Protein AF-A0A536SJX3-F1 (afdb_monomer)

Sequence (114 aa):
MIFSLDLLTEALIFGVLLGCFYAAVSIGLSVSFGLLDVPHVAHPAVMILGSYLTYVLTTYGLDPLVAGVVLMPVFFVIGVLLYRFYYESFERRGTEAAVRGLAFFFGVAFIIEI

Mean predicted aligned error: 5.95 Å

Solvent-accessible surface area (backbone atoms only — not comparable to full-atom values): 6285 Å² total; per-residue (Å²): 137,84,84,54,66,66,59,52,50,52,51,50,52,53,49,51,53,51,49,53,50,54,50,63,64,44,47,60,53,49,48,38,42,70,75,66,60,37,50,64,69,23,53,67,46,55,50,50,52,50,52,50,50,24,50,58,44,30,75,77,71,40,54,56,69,59,33,44,61,64,43,45,63,55,53,50,53,52,49,52,51,51,50,51,52,47,41,70,68,37,62,74,73,49,99,59,37,51,66,55,39,35,56,50,24,50,52,53,25,50,68,68,76,106

Radius of gyration: 18.54 Å; Cα contacts (8 Å, |Δi|>4): 59; chains: 1; bounding box: 41×36×58 Å

Structure (mmCIF, N/CA/C/O backbone):
data_AF-A0A536SJX3-F1
#
_entry.id   AF-A0A536SJX3-F1
#
loop_
_atom_site.group_PDB
_atom_site.id
_atom_site.type_symbol
_atom_site.label_atom_id
_atom_site.label_alt_id
_atom_site.label_comp_id
_atom_site.label_asym_id
_atom_site.label_entity_id
_atom_site.label_seq_id
_atom_site.pdbx_PDB_ins_code
_atom_site.Cartn_x
_atom_site.Cartn_y
_atom_site.Cartn_z
_atom_site.occupancy
_atom_site.B_iso_or_equiv
_atom_site.auth_seq_id
_atom_site.auth_comp_id
_atom_site.auth_asym_id
_atom_site.auth_atom_id
_atom_site.pdbx_PDB_model_num
ATOM 1 N N . MET A 1 1 ? 2.414 24.380 32.235 1.00 52.56 1 MET A N 1
ATOM 2 C CA . MET A 1 1 ? 2.457 23.214 31.329 1.00 52.56 1 MET A CA 1
ATOM 3 C C . MET A 1 1 ? 2.719 21.988 32.176 1.00 52.56 1 MET A C 1
ATOM 5 O O . MET A 1 1 ? 3.849 21.788 32.598 1.00 52.56 1 MET A O 1
ATOM 9 N N . ILE A 1 2 ? 1.668 21.250 32.526 1.00 61.66 2 ILE A N 1
ATOM 10 C CA . ILE A 1 2 ? 1.807 19.982 33.244 1.00 61.66 2 ILE A CA 1
ATOM 11 C C . ILE A 1 2 ? 1.966 18.925 32.155 1.00 61.66 2 ILE A C 1
ATOM 13 O O . ILE A 1 2 ? 1.050 18.722 31.364 1.00 61.66 2 ILE A O 1
ATOM 17 N N . PHE A 1 3 ? 3.153 18.332 32.050 1.00 67.06 3 PHE A N 1
ATOM 18 C CA . PHE A 1 3 ? 3.346 17.138 31.235 1.00 67.06 3 PHE A CA 1
ATOM 19 C C . PHE A 1 3 ? 2.571 15.997 31.900 1.00 67.06 3 PHE A C 1
ATOM 21 O O . PHE A 1 3 ? 2.950 15.541 32.976 1.00 67.06 3 PHE A O 1
ATOM 28 N N . SER A 1 4 ? 1.472 15.566 31.285 1.00 84.19 4 SER A 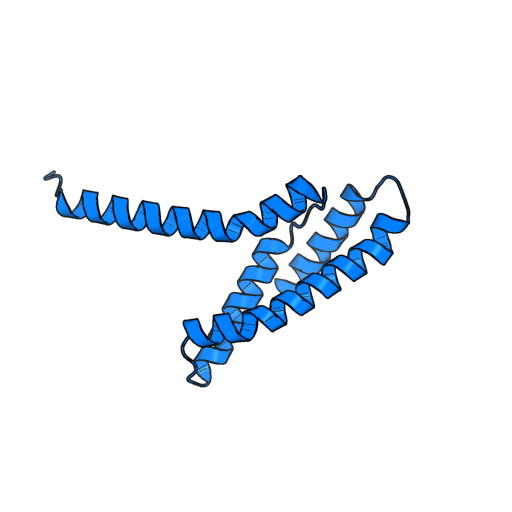N 1
ATOM 29 C CA . SER A 1 4 ? 0.734 14.383 31.726 1.00 84.19 4 SER A CA 1
ATOM 30 C C . SER A 1 4 ? 1.449 13.138 31.201 1.00 84.19 4 SER A C 1
ATOM 32 O O . SER A 1 4 ? 1.505 12.924 29.989 1.00 84.19 4 SER A O 1
ATOM 34 N N . LEU A 1 5 ? 2.025 12.335 32.101 1.00 88.00 5 LEU A N 1
ATOM 35 C CA . LEU A 1 5 ? 2.731 11.096 31.743 1.00 88.00 5 LEU A CA 1
ATOM 36 C C . LEU A 1 5 ? 1.810 10.079 31.052 1.00 88.00 5 LEU A C 1
ATOM 38 O O . LEU A 1 5 ? 2.266 9.341 30.178 1.00 88.00 5 LEU A O 1
ATOM 42 N N . ASP A 1 6 ? 0.518 10.091 31.380 1.00 90.56 6 ASP A N 1
ATOM 43 C CA . ASP A 1 6 ? -0.509 9.304 30.693 1.00 90.56 6 ASP A CA 1
ATOM 44 C C . ASP A 1 6 ? -0.573 9.653 29.200 1.00 90.56 6 ASP A C 1
ATOM 46 O O . ASP A 1 6 ? -0.426 8.779 28.349 1.00 90.56 6 ASP A O 1
ATOM 50 N N . LEU A 1 7 ? -0.635 10.951 28.882 1.00 91.69 7 LEU A N 1
ATOM 51 C CA . LEU A 1 7 ? -0.710 11.443 27.505 1.00 91.69 7 LEU A CA 1
ATOM 52 C C . LEU A 1 7 ? 0.555 11.102 26.704 1.00 91.69 7 LEU A C 1
ATOM 54 O O . LEU A 1 7 ? 0.481 10.793 25.516 1.00 91.69 7 LEU A O 1
ATOM 58 N N . LEU A 1 8 ? 1.724 11.140 27.354 1.00 92.88 8 LEU A N 1
ATOM 59 C CA . LEU A 1 8 ? 2.987 10.728 26.738 1.00 92.88 8 LEU A CA 1
ATOM 60 C C . LEU A 1 8 ? 2.988 9.229 26.411 1.00 92.88 8 LEU A C 1
ATOM 62 O O . LEU A 1 8 ? 3.445 8.834 25.339 1.00 92.88 8 LEU A O 1
ATOM 66 N N . THR A 1 9 ? 2.475 8.403 27.323 1.00 94.56 9 THR A N 1
ATOM 67 C CA . THR A 1 9 ? 2.402 6.948 27.146 1.00 94.56 9 THR A CA 1
ATOM 68 C C . THR A 1 9 ? 1.430 6.587 26.026 1.00 94.56 9 THR A C 1
ATOM 70 O O . THR A 1 9 ? 1.780 5.805 25.144 1.00 94.56 9 THR A O 1
ATOM 73 N N . GLU A 1 10 ? 0.250 7.209 25.994 1.00 95.00 10 GLU A N 1
ATOM 74 C CA . GLU A 1 10 ? -0.712 7.054 24.899 1.00 95.00 10 GLU A CA 1
ATOM 75 C C . GLU A 1 10 ? -0.113 7.481 23.556 1.00 95.00 10 GLU A C 1
ATOM 77 O O . GLU A 1 10 ? -0.178 6.726 22.587 1.00 95.00 10 GLU A O 1
ATOM 82 N N . ALA A 1 11 ? 0.533 8.651 23.494 1.00 95.06 11 ALA A N 1
ATOM 83 C CA . ALA A 1 11 ? 1.165 9.141 22.272 1.00 95.06 11 ALA A CA 1
ATOM 84 C C . ALA A 1 11 ? 2.268 8.198 21.765 1.00 95.06 11 ALA A C 1
ATOM 86 O O . ALA A 1 11 ? 2.369 7.966 20.560 1.00 95.06 11 ALA A O 1
ATOM 87 N N . LEU A 1 12 ? 3.071 7.620 22.666 1.00 96.75 12 LEU A N 1
ATOM 88 C CA . LEU A 1 12 ? 4.072 6.610 22.318 1.00 96.75 12 LEU A CA 1
ATOM 89 C C . LEU A 1 12 ? 3.425 5.341 21.762 1.00 96.75 12 LEU A C 1
ATOM 91 O O . LEU A 1 12 ? 3.859 4.849 20.723 1.00 96.75 12 LEU A O 1
ATOM 95 N N . ILE A 1 13 ? 2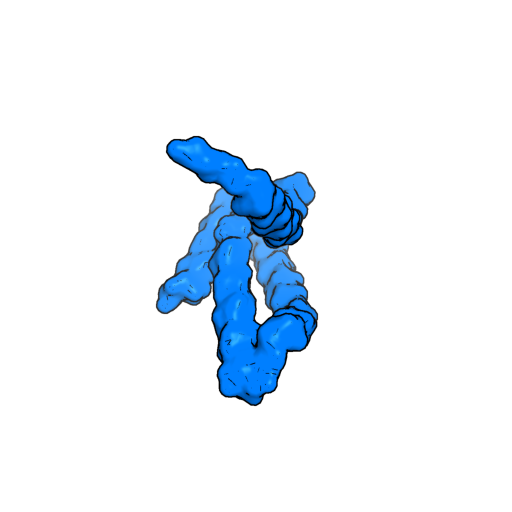.377 4.830 22.412 1.00 97.12 13 ILE A N 1
ATOM 96 C CA . ILE A 1 13 ? 1.664 3.630 21.959 1.00 97.12 13 ILE A CA 1
ATOM 97 C C . ILE A 1 13 ? 1.053 3.867 20.575 1.00 97.12 13 ILE A C 1
ATOM 99 O O . ILE A 1 13 ? 1.301 3.084 19.658 1.00 97.12 13 ILE A O 1
ATOM 103 N N . PHE A 1 14 ? 0.315 4.963 20.386 1.00 96.94 14 PHE A N 1
ATOM 104 C CA . PHE A 1 14 ? -0.260 5.309 19.085 1.00 96.94 14 PHE A CA 1
ATOM 105 C C . PHE A 1 14 ? 0.815 5.544 18.024 1.00 96.94 14 PHE A C 1
ATOM 107 O O . PHE A 1 14 ? 0.656 5.090 16.893 1.00 96.94 14 PHE A O 1
ATOM 114 N N . GLY A 1 15 ? 1.926 6.193 18.380 1.00 97.12 15 GLY A N 1
ATOM 115 C CA . GLY A 1 15 ? 3.055 6.408 17.479 1.00 97.12 15 GLY A CA 1
ATOM 116 C C . GLY A 1 15 ? 3.686 5.098 17.008 1.00 97.12 15 GLY A C 1
ATOM 117 O O . GLY A 1 15 ? 3.923 4.927 15.814 1.00 97.12 15 GLY A O 1
ATOM 118 N N . VAL A 1 16 ? 3.900 4.145 17.920 1.00 97.69 16 VAL A N 1
ATOM 119 C CA . VAL A 1 16 ? 4.426 2.814 17.583 1.00 97.69 16 VAL A CA 1
ATOM 120 C C . VAL A 1 16 ? 3.430 2.034 16.728 1.00 97.69 16 VAL A C 1
ATOM 122 O O . VAL A 1 16 ? 3.821 1.501 15.694 1.00 97.69 16 VAL A O 1
ATOM 125 N N . LEU A 1 17 ? 2.147 2.002 17.102 1.00 97.50 17 LEU A N 1
ATOM 126 C CA . LEU A 1 17 ? 1.109 1.310 16.330 1.00 97.50 17 LEU A CA 1
ATOM 127 C C . LEU A 1 17 ? 0.998 1.863 14.905 1.00 97.50 17 LEU A C 1
ATOM 129 O O . LEU A 1 17 ? 0.979 1.097 13.941 1.00 97.50 17 LEU A O 1
ATOM 133 N N . LEU A 1 18 ? 0.984 3.189 14.765 1.00 96.75 18 LEU A N 1
ATOM 134 C CA . LEU A 1 18 ? 0.933 3.861 13.472 1.00 96.75 18 LEU A CA 1
ATOM 135 C C . LEU A 1 18 ? 2.212 3.611 12.658 1.00 96.75 18 LEU A C 1
ATOM 137 O O . LEU A 1 18 ? 2.141 3.355 11.457 1.00 96.75 18 LEU A O 1
ATOM 141 N N . GLY A 1 19 ? 3.379 3.626 13.308 1.00 97.00 19 GLY A N 1
ATOM 142 C CA . GLY A 1 19 ? 4.658 3.288 12.688 1.00 97.00 19 GLY A CA 1
ATOM 143 C C . GLY A 1 19 ? 4.690 1.853 12.159 1.00 97.00 19 GLY A C 1
ATOM 144 O O . GLY A 1 19 ? 5.054 1.632 11.006 1.00 97.00 19 GLY A O 1
ATOM 145 N N . CYS A 1 20 ? 4.245 0.881 12.960 1.00 96.56 20 CYS A N 1
ATOM 146 C CA . CYS A 1 20 ? 4.123 -0.518 12.548 1.00 96.56 20 CYS A CA 1
ATOM 147 C C . CYS A 1 20 ? 3.142 -0.689 11.383 1.00 96.56 20 CYS A C 1
ATOM 149 O O . CYS A 1 20 ? 3.429 -1.443 10.454 1.00 96.56 20 CYS A O 1
ATOM 151 N N . PHE A 1 21 ? 2.020 0.033 11.398 1.00 94.12 21 PHE A N 1
ATOM 152 C CA . PHE A 1 21 ? 1.056 0.031 10.302 1.00 94.12 21 PHE A CA 1
ATOM 153 C C . PHE A 1 21 ? 1.686 0.521 8.990 1.00 94.12 21 PHE A C 1
ATOM 155 O O . PHE A 1 21 ? 1.653 -0.195 7.988 1.00 94.12 21 PHE A O 1
ATOM 162 N N . TYR A 1 22 ? 2.331 1.693 8.995 1.00 93.12 22 TYR A N 1
ATOM 163 C CA . TYR A 1 22 ? 2.996 2.218 7.799 1.00 93.12 22 TYR A CA 1
ATOM 164 C C . TYR A 1 22 ? 4.168 1.342 7.341 1.00 93.12 22 TYR A C 1
ATOM 166 O O . TYR A 1 22 ? 4.376 1.185 6.138 1.00 93.12 22 TYR A O 1
ATOM 174 N N . ALA A 1 23 ? 4.907 0.729 8.269 1.00 94.81 23 ALA A N 1
ATOM 175 C CA . ALA A 1 23 ? 5.971 -0.214 7.938 1.00 94.81 23 ALA A CA 1
ATOM 176 C C . ALA A 1 23 ? 5.427 -1.462 7.224 1.00 94.81 23 ALA A C 1
ATOM 178 O O . ALA A 1 23 ? 5.952 -1.845 6.178 1.00 94.81 23 ALA A O 1
ATOM 179 N N . ALA A 1 24 ? 4.349 -2.062 7.738 1.00 92.88 24 ALA A N 1
ATOM 180 C CA . ALA A 1 24 ? 3.699 -3.214 7.113 1.00 92.88 24 ALA A CA 1
ATOM 181 C C . ALA A 1 24 ? 3.181 -2.877 5.704 1.00 92.88 24 ALA A C 1
ATOM 183 O O . ALA A 1 24 ? 3.397 -3.631 4.757 1.00 92.88 24 ALA A O 1
ATOM 184 N N . VAL A 1 25 ? 2.569 -1.703 5.554 1.00 91.12 25 VAL A N 1
ATOM 185 C CA . VAL A 1 25 ? 2.069 -1.170 4.281 1.00 91.12 25 VAL A CA 1
ATOM 186 C C . VAL A 1 25 ? 3.197 -0.914 3.263 1.00 91.12 25 VAL A C 1
ATOM 188 O O . VAL A 1 25 ? 3.051 -1.203 2.071 1.00 91.12 25 VAL A O 1
ATOM 191 N N . SER A 1 26 ? 4.340 -0.398 3.720 1.00 91.25 26 SER A N 1
ATOM 192 C CA . SER A 1 26 ? 5.500 -0.072 2.878 1.00 91.25 26 SER A CA 1
ATOM 193 C C . SER A 1 26 ? 6.324 -1.300 2.466 1.00 91.25 26 SER A C 1
ATOM 195 O O . SER A 1 26 ? 7.072 -1.258 1.485 1.00 91.25 26 SER A O 1
ATOM 197 N N . ILE A 1 27 ? 6.172 -2.430 3.166 1.00 92.62 27 ILE A N 1
ATOM 198 C CA . ILE A 1 27 ? 6.939 -3.650 2.884 1.00 92.62 27 ILE A CA 1
ATOM 199 C C . ILE A 1 27 ? 6.716 -4.146 1.446 1.00 92.62 27 ILE A C 1
ATOM 201 O O . ILE A 1 27 ? 7.668 -4.552 0.784 1.00 92.62 27 ILE A O 1
ATOM 205 N N . GLY A 1 28 ? 5.491 -4.037 0.918 1.00 86.88 28 GLY A N 1
ATOM 206 C CA . GLY A 1 28 ? 5.178 -4.442 -0.459 1.00 86.88 28 GLY A CA 1
ATOM 207 C C . GLY A 1 28 ? 5.865 -3.568 -1.513 1.00 86.88 28 GLY A C 1
ATOM 208 O O . GLY A 1 28 ? 6.365 -4.075 -2.522 1.00 86.88 28 GLY A O 1
ATOM 209 N N . LEU A 1 29 ? 5.964 -2.264 -1.242 1.00 89.88 29 LEU A N 1
ATOM 210 C CA . LEU A 1 29 ? 6.694 -1.320 -2.086 1.00 89.88 29 LEU A CA 1
ATOM 211 C C . LEU A 1 29 ? 8.196 -1.612 -2.054 1.00 89.88 29 LEU A C 1
ATOM 213 O O . LEU A 1 29 ? 8.834 -1.686 -3.101 1.00 89.88 29 LEU A O 1
ATOM 217 N N . SER A 1 30 ? 8.737 -1.845 -0.855 1.00 89.81 30 SER A N 1
ATOM 218 C CA . SER A 1 30 ? 10.146 -2.193 -0.643 1.00 89.81 30 SER A CA 1
ATOM 219 C C . SER A 1 30 ? 10.538 -3.480 -1.367 1.00 89.81 30 SER A C 1
ATOM 221 O O . SER A 1 30 ? 11.615 -3.545 -1.946 1.00 89.81 30 SER A O 1
ATOM 223 N N . VAL A 1 31 ? 9.666 -4.492 -1.390 1.00 88.62 31 VAL A N 1
ATOM 224 C CA . VAL A 1 31 ? 9.901 -5.732 -2.147 1.00 88.62 31 VAL A CA 1
ATOM 225 C C . VAL A 1 31 ? 9.877 -5.472 -3.658 1.00 88.62 31 VAL A C 1
ATOM 227 O O . VAL A 1 31 ? 10.754 -5.955 -4.372 1.00 88.62 31 VAL A O 1
ATOM 230 N N . SER A 1 32 ? 8.920 -4.673 -4.140 1.00 86.31 32 SER A N 1
ATOM 231 C CA . SER A 1 32 ? 8.773 -4.363 -5.572 1.00 86.31 32 SER A CA 1
ATOM 232 C C . SER A 1 32 ? 9.967 -3.575 -6.122 1.00 86.31 32 SER A C 1
ATOM 234 O O . SER A 1 32 ? 10.538 -3.946 -7.143 1.00 86.31 32 SER A O 1
ATOM 236 N N . PHE A 1 33 ? 10.383 -2.517 -5.427 1.00 81.81 33 PHE A N 1
ATOM 237 C CA . PHE A 1 33 ? 11.532 -1.710 -5.834 1.00 81.81 33 PHE A CA 1
ATOM 238 C C . PHE A 1 33 ? 12.869 -2.377 -5.488 1.00 81.81 33 PHE A C 1
ATOM 240 O O . PHE A 1 33 ? 13.813 -2.284 -6.258 1.00 81.81 33 PHE A O 1
ATOM 247 N N . GLY A 1 34 ? 12.976 -3.040 -4.335 1.00 82.44 34 GLY A N 1
ATOM 248 C CA . GLY A 1 34 ? 14.255 -3.534 -3.821 1.00 82.44 34 GLY A CA 1
ATOM 249 C C . GLY A 1 34 ? 14.728 -4.846 -4.443 1.00 82.44 34 GLY A C 1
ATOM 250 O O . GLY A 1 34 ? 15.927 -5.015 -4.642 1.00 82.44 34 GLY A O 1
ATOM 251 N N . LEU A 1 35 ? 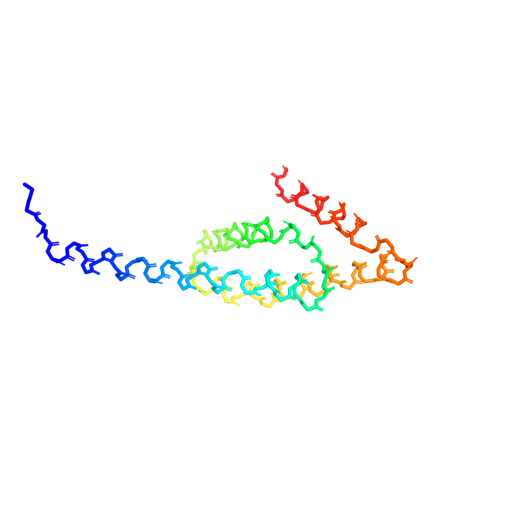13.814 -5.780 -4.737 1.00 82.88 35 LEU A N 1
ATOM 252 C CA . LEU A 1 35 ? 14.171 -7.081 -5.320 1.00 82.88 35 LEU A CA 1
ATOM 253 C C . LEU A 1 35 ? 13.922 -7.148 -6.825 1.00 82.88 35 LEU A C 1
ATOM 255 O O . LEU A 1 35 ? 14.703 -7.779 -7.531 1.00 82.88 35 LEU A O 1
ATOM 259 N N . LEU A 1 36 ? 12.833 -6.539 -7.304 1.00 79.25 36 LEU A N 1
ATOM 260 C CA . LEU A 1 36 ? 12.441 -6.615 -8.715 1.00 79.25 36 LEU A CA 1
ATOM 261 C C . LEU A 1 36 ? 12.919 -5.404 -9.534 1.00 79.25 36 LEU A C 1
ATOM 263 O O . LEU A 1 36 ? 12.786 -5.427 -10.751 1.00 79.25 36 LEU A O 1
ATOM 267 N N . ASP A 1 37 ? 13.452 -4.359 -8.888 1.00 80.19 37 ASP A N 1
ATOM 268 C CA . ASP A 1 37 ? 13.833 -3.082 -9.519 1.00 80.19 37 ASP A CA 1
ATOM 269 C C . ASP A 1 37 ? 12.693 -2.471 -10.365 1.00 80.19 37 ASP A C 1
ATOM 271 O O . ASP A 1 37 ? 12.891 -1.850 -11.412 1.00 80.19 37 ASP A O 1
ATOM 275 N N . VAL A 1 38 ? 11.449 -2.683 -9.914 1.00 81.12 38 VAL A N 1
ATOM 276 C CA . VAL A 1 38 ? 10.240 -2.205 -10.588 1.00 81.12 38 VAL A CA 1
ATOM 277 C C . VAL A 1 38 ? 9.749 -0.936 -9.905 1.00 81.12 38 VAL A C 1
ATOM 279 O O . VAL A 1 38 ? 9.384 -0.991 -8.724 1.00 81.12 38 VAL A O 1
ATOM 282 N N . PRO A 1 39 ? 9.644 0.197 -10.630 1.00 81.56 39 PRO A N 1
ATOM 283 C CA . PRO A 1 39 ? 9.211 1.441 -10.036 1.00 81.56 39 PRO A CA 1
ATOM 284 C C . PRO A 1 39 ? 7.690 1.508 -9.878 1.00 81.56 39 PRO A C 1
ATOM 286 O O . PRO A 1 39 ? 6.998 2.236 -10.588 1.00 81.56 39 PRO A O 1
ATOM 289 N N . HIS A 1 40 ? 7.162 0.718 -8.945 1.00 87.19 40 HIS A N 1
ATOM 290 C CA . HIS A 1 40 ? 5.739 0.546 -8.665 1.00 87.19 40 HIS A CA 1
ATOM 291 C C . HIS A 1 40 ? 5.119 1.783 -7.980 1.00 87.19 40 HIS A C 1
ATOM 293 O O . HIS A 1 40 ? 4.623 1.726 -6.856 1.00 87.19 40 HIS A O 1
ATOM 299 N N . VAL A 1 41 ? 5.124 2.923 -8.673 1.00 88.69 41 VAL A N 1
ATOM 300 C CA . VAL A 1 41 ? 4.587 4.208 -8.189 1.00 88.69 41 VAL A CA 1
ATOM 301 C C . VAL A 1 41 ? 3.071 4.151 -7.948 1.00 88.69 41 VAL A C 1
ATOM 303 O O . VAL A 1 41 ? 2.556 4.901 -7.129 1.00 88.69 41 VAL A O 1
ATOM 306 N N . ALA A 1 42 ? 2.364 3.206 -8.578 1.00 91.94 42 ALA A N 1
ATOM 307 C CA . ALA A 1 42 ? 0.927 2.994 -8.388 1.00 91.94 42 ALA A CA 1
ATOM 308 C C . ALA A 1 42 ? 0.538 2.379 -7.031 1.00 91.94 42 ALA A C 1
ATOM 310 O O . ALA A 1 42 ? -0.651 2.309 -6.727 1.00 91.94 42 ALA A O 1
ATOM 311 N N . HIS A 1 43 ? 1.494 1.921 -6.214 1.00 91.81 43 HIS A N 1
ATOM 312 C CA . HIS A 1 43 ? 1.198 1.205 -4.964 1.00 91.81 43 HIS A CA 1
ATOM 313 C C . HIS A 1 43 ? 0.243 1.970 -4.026 1.00 91.81 43 HIS A C 1
ATOM 315 O O . HIS A 1 43 ? -0.749 1.376 -3.603 1.00 91.81 43 HIS A O 1
ATOM 321 N N . PRO A 1 44 ? 0.431 3.279 -3.740 1.00 91.81 44 PRO A N 1
ATOM 322 C CA . PRO A 1 44 ? -0.512 4.034 -2.913 1.00 91.81 44 PRO A CA 1
ATOM 323 C C . PRO A 1 44 ? -1.912 4.130 -3.531 1.00 91.81 44 PRO A C 1
ATOM 325 O O . PRO A 1 44 ? -2.897 3.981 -2.811 1.00 91.81 44 PRO A O 1
ATOM 328 N N . ALA A 1 45 ? -2.012 4.307 -4.852 1.00 93.25 45 ALA A N 1
ATOM 329 C CA . ALA A 1 45 ? -3.294 4.370 -5.553 1.00 93.25 45 ALA A CA 1
ATOM 330 C C . ALA A 1 45 ? -4.060 3.040 -5.438 1.00 93.25 45 ALA A C 1
ATOM 332 O O . ALA A 1 45 ? -5.237 3.025 -5.082 1.00 93.25 45 ALA A O 1
ATOM 333 N N . VAL A 1 46 ? -3.379 1.903 -5.632 1.00 92.44 46 VAL A N 1
ATOM 334 C CA . VAL A 1 46 ? -3.974 0.563 -5.465 1.00 92.44 46 VAL A CA 1
ATOM 335 C C . VAL A 1 46 ? -4.426 0.326 -4.019 1.00 92.44 46 VAL A C 1
ATOM 337 O O . VAL A 1 46 ? -5.482 -0.267 -3.793 1.00 92.44 46 VAL A O 1
ATOM 340 N N . MET A 1 47 ? -3.676 0.815 -3.028 1.00 92.56 47 MET A N 1
ATOM 341 C CA . MET A 1 47 ? -4.088 0.718 -1.624 1.00 92.56 47 MET A CA 1
ATOM 342 C C . MET A 1 47 ? -5.349 1.527 -1.317 1.00 92.56 47 MET A C 1
ATOM 344 O O . MET A 1 47 ? -6.226 1.035 -0.608 1.00 92.56 47 MET A O 1
ATOM 348 N N . ILE A 1 48 ? -5.462 2.741 -1.860 1.00 93.56 48 ILE A N 1
ATOM 349 C CA . ILE A 1 48 ? -6.662 3.576 -1.713 1.00 93.56 48 ILE A CA 1
ATOM 350 C C . ILE A 1 48 ? -7.862 2.913 -2.402 1.00 93.56 48 ILE A C 1
ATOM 352 O O . ILE A 1 48 ? -8.958 2.879 -1.846 1.00 93.56 48 ILE A O 1
ATOM 356 N N . LEU A 1 49 ? -7.662 2.302 -3.571 1.00 94.19 49 LEU A N 1
ATOM 357 C CA . LEU A 1 49 ? -8.707 1.517 -4.229 1.00 94.19 49 LEU A CA 1
ATOM 358 C C . LEU A 1 49 ? -9.189 0.357 -3.339 1.00 94.19 49 LEU A C 1
ATOM 360 O O . LEU A 1 49 ? -10.391 0.118 -3.218 1.00 94.19 49 LEU A O 1
ATOM 364 N N . GLY A 1 50 ? -8.266 -0.347 -2.678 1.00 93.38 50 GLY A N 1
ATOM 365 C CA . GLY A 1 50 ? -8.593 -1.417 -1.731 1.00 93.38 50 GLY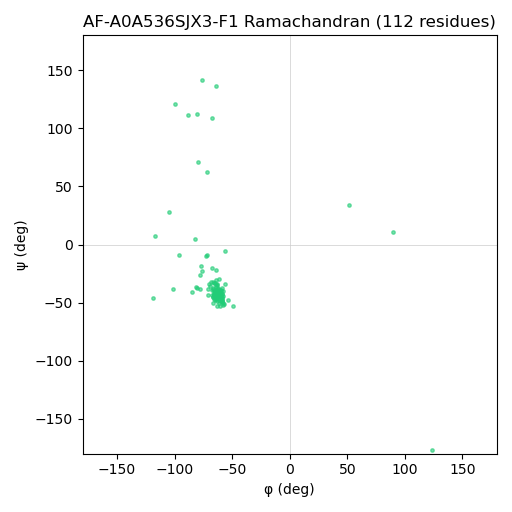 A CA 1
ATOM 366 C C . GLY A 1 50 ? -9.361 -0.940 -0.505 1.00 93.38 50 GLY A C 1
ATOM 367 O O . GLY A 1 50 ? -10.325 -1.596 -0.094 1.00 93.38 50 GLY A O 1
ATOM 368 N N . SER A 1 51 ? -9.001 0.217 0.052 1.00 93.19 51 SER A N 1
ATOM 369 C CA . SER A 1 51 ? -9.745 0.801 1.169 1.00 93.19 51 SER A CA 1
ATOM 370 C C . SER A 1 51 ? -11.150 1.237 0.745 1.00 93.19 51 SER A C 1
ATOM 372 O O . SER A 1 51 ? -12.105 0.984 1.479 1.00 93.19 51 SER A O 1
ATOM 374 N N . TYR A 1 52 ? -11.312 1.782 -0.465 1.00 94.06 52 TYR A N 1
ATOM 375 C CA . TYR A 1 52 ? -12.621 2.144 -1.004 1.00 94.06 52 TYR A CA 1
ATOM 376 C C . TYR A 1 52 ? -13.507 0.918 -1.252 1.00 94.06 52 TYR A C 1
ATOM 378 O O . TYR A 1 52 ? -14.671 0.910 -0.860 1.00 94.06 52 TYR A O 1
ATOM 386 N N . LEU A 1 53 ? -12.961 -0.162 -1.823 1.00 94.00 53 LEU A N 1
ATOM 387 C CA . LEU A 1 53 ? -13.704 -1.419 -1.968 1.00 94.00 53 LEU A CA 1
ATOM 388 C C . LEU A 1 53 ? -14.103 -1.997 -0.607 1.00 94.00 53 LEU A C 1
ATOM 390 O O . LEU A 1 53 ? -15.240 -2.429 -0.439 1.00 94.00 53 LEU A O 1
ATOM 394 N N . THR A 1 54 ? -13.213 -1.946 0.385 1.00 94.62 54 THR A N 1
ATOM 395 C CA . THR A 1 54 ? -13.528 -2.371 1.759 1.00 94.62 54 THR A CA 1
ATOM 396 C C . THR A 1 54 ? -14.663 -1.529 2.348 1.00 94.62 54 THR A C 1
ATOM 398 O O . THR A 1 54 ? -15.596 -2.076 2.938 1.00 94.62 54 THR A O 1
ATOM 401 N N . TYR A 1 55 ? -14.636 -0.210 2.135 1.00 94.19 55 TYR A N 1
ATOM 402 C CA . TYR A 1 55 ? -15.713 0.696 2.534 1.00 94.19 55 TYR A CA 1
ATOM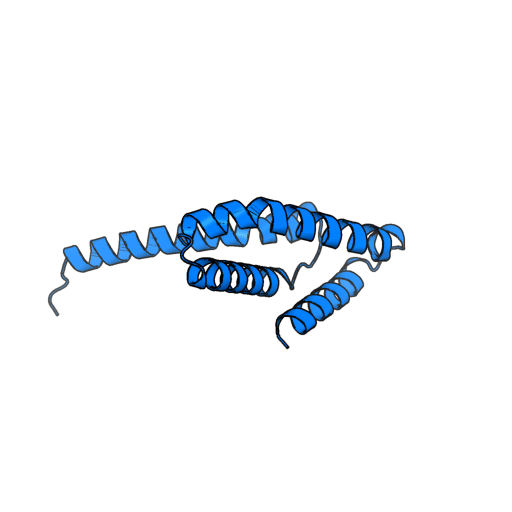 403 C C . TYR A 1 55 ? -17.043 0.334 1.861 1.00 94.19 55 TYR A C 1
ATOM 405 O O . TYR A 1 55 ? -18.055 0.211 2.546 1.00 94.19 55 TYR A O 1
ATOM 413 N N . VAL A 1 56 ? -17.042 0.077 0.551 1.00 94.31 56 VAL A N 1
ATOM 414 C CA . VAL A 1 56 ? -18.239 -0.358 -0.185 1.00 94.31 56 VAL A CA 1
ATOM 415 C C . VAL A 1 56 ? -18.769 -1.684 0.357 1.00 94.31 56 VAL A C 1
ATOM 417 O O . VAL A 1 56 ? -19.965 -1.819 0.554 1.00 94.31 56 VAL A O 1
ATOM 420 N N . LEU A 1 57 ? -17.914 -2.660 0.664 1.00 93.31 57 LEU A N 1
ATOM 421 C CA . LEU A 1 57 ? -18.357 -3.915 1.286 1.00 93.31 57 LEU A CA 1
ATOM 422 C C . LEU A 1 57 ? -18.964 -3.680 2.676 1.00 93.31 57 LEU A C 1
ATOM 424 O O . LEU A 1 57 ? -19.939 -4.331 3.051 1.00 93.31 57 LEU A O 1
ATOM 428 N N . THR A 1 58 ? -18.423 -2.711 3.412 1.00 94.06 58 THR A N 1
ATOM 429 C CA . THR A 1 58 ? -18.919 -2.336 4.738 1.00 94.06 58 THR A CA 1
ATOM 430 C C . THR A 1 58 ? -20.320 -1.722 4.671 1.00 94.06 58 THR A C 1
ATOM 432 O O . THR A 1 58 ? -21.129 -1.960 5.567 1.00 94.06 58 THR A O 1
ATOM 435 N N . THR A 1 59 ? -20.679 -1.001 3.600 1.00 93.31 59 THR A N 1
ATOM 436 C CA . THR A 1 59 ? -22.049 -0.466 3.450 1.00 93.31 59 THR A CA 1
ATOM 437 C C . THR A 1 59 ? -23.105 -1.559 3.254 1.00 93.31 59 THR A C 1
ATOM 439 O O . THR A 1 59 ? -24.269 -1.337 3.579 1.00 93.31 59 THR A O 1
ATOM 442 N N . TYR A 1 60 ? -22.707 -2.761 2.824 1.00 92.19 60 TYR A N 1
ATOM 443 C CA . TYR A 1 60 ? -23.569 -3.950 2.787 1.00 92.19 60 TYR A CA 1
ATOM 444 C C . TYR A 1 60 ? -23.670 -4.680 4.140 1.00 92.19 60 TYR A C 1
ATOM 446 O O . TYR A 1 60 ? -24.301 -5.733 4.222 1.00 92.19 60 TYR A O 1
ATOM 454 N N . GLY A 1 61 ? -23.072 -4.139 5.207 1.00 91.00 61 GLY A N 1
ATOM 455 C CA . GLY A 1 61 ? -23.126 -4.700 6.559 1.00 91.00 61 GLY A CA 1
ATOM 456 C C . GLY A 1 61 ? -22.013 -5.697 6.888 1.00 91.00 61 GLY A C 1
ATOM 457 O O . GLY A 1 61 ? -22.090 -6.362 7.920 1.00 91.00 61 GLY A O 1
ATOM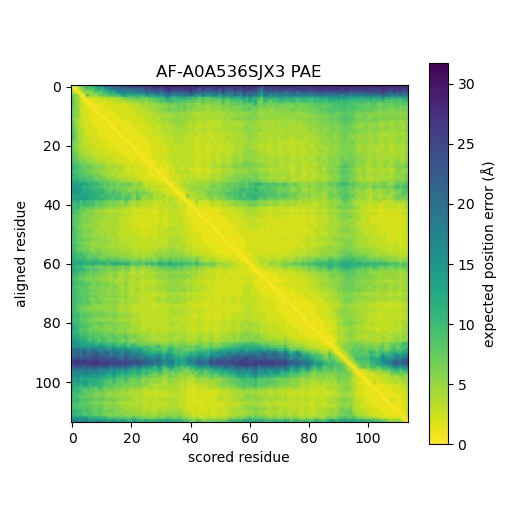 458 N N . LEU A 1 62 ? -20.986 -5.819 6.039 1.00 92.44 62 LEU A N 1
ATOM 459 C CA . LEU A 1 62 ? -19.787 -6.588 6.376 1.00 92.44 62 LEU A CA 1
ATOM 460 C C . LEU A 1 62 ? -18.905 -5.804 7.348 1.00 92.44 62 LEU A C 1
ATOM 462 O O . LEU A 1 62 ? -18.732 -4.596 7.217 1.00 92.44 62 LEU A O 1
ATOM 466 N N . ASP A 1 63 ? -18.304 -6.505 8.305 1.00 94.25 63 ASP A N 1
ATOM 467 C CA . ASP A 1 63 ? -17.292 -5.904 9.169 1.00 94.25 63 ASP A CA 1
ATOM 468 C C . ASP A 1 63 ? -16.056 -5.494 8.334 1.00 94.25 63 ASP A C 1
ATOM 470 O O . ASP A 1 63 ? -15.613 -6.292 7.498 1.00 94.25 63 ASP A O 1
ATOM 474 N N . PRO A 1 64 ? -15.469 -4.298 8.538 1.00 91.81 64 PRO A N 1
ATOM 475 C CA . PRO A 1 64 ? -14.324 -3.823 7.756 1.00 91.81 64 PRO A CA 1
ATOM 476 C C . PRO A 1 64 ? -13.119 -4.767 7.790 1.00 91.81 64 PRO A C 1
ATOM 478 O O . PRO A 1 64 ? -12.406 -4.901 6.793 1.00 91.81 64 PRO A O 1
ATOM 481 N N . LEU A 1 65 ? -12.891 -5.442 8.921 1.00 93.31 65 LEU A N 1
ATOM 482 C CA . LEU A 1 65 ? -11.779 -6.372 9.075 1.00 93.31 65 LEU A CA 1
ATOM 483 C C . LEU A 1 65 ? -12.028 -7.633 8.242 1.00 93.31 65 LEU A C 1
ATOM 485 O O . LEU A 1 65 ? -11.145 -8.087 7.516 1.00 93.31 65 LEU A O 1
ATOM 489 N N . VAL A 1 66 ? -13.256 -8.159 8.284 1.00 94.25 66 VAL A N 1
ATOM 490 C CA . VAL A 1 66 ? -13.668 -9.313 7.471 1.00 94.25 66 VAL A CA 1
ATOM 491 C C . VAL A 1 66 ? -13.656 -8.966 5.982 1.00 94.25 66 VAL A C 1
ATOM 493 O O . VAL A 1 66 ? -13.133 -9.739 5.181 1.00 94.25 66 VAL A O 1
ATOM 496 N N . ALA A 1 67 ? -14.169 -7.795 5.602 1.00 94.50 67 ALA A N 1
ATOM 497 C CA . ALA A 1 67 ? -14.160 -7.312 4.225 1.00 94.50 67 ALA A CA 1
ATOM 498 C C . ALA A 1 67 ? -12.729 -7.197 3.672 1.00 94.50 67 ALA A C 1
ATOM 500 O O . ALA A 1 67 ? -12.471 -7.650 2.557 1.00 94.50 67 ALA A O 1
ATOM 501 N N . GLY A 1 68 ? -11.784 -6.683 4.468 1.00 92.38 68 GLY A N 1
ATOM 502 C CA . GLY A 1 68 ? -10.368 -6.631 4.097 1.00 92.38 68 GLY A CA 1
ATOM 503 C C . GLY A 1 68 ? -9.758 -8.020 3.878 1.00 92.38 68 GLY A C 1
ATOM 504 O O . GLY A 1 68 ? -9.086 -8.247 2.871 1.00 92.38 68 GLY A O 1
ATOM 505 N N . VAL A 1 69 ? -10.043 -8.981 4.764 1.00 94.19 69 VAL A N 1
ATOM 506 C CA . VAL A 1 69 ? -9.575 -10.373 4.615 1.00 94.19 69 VAL A CA 1
ATOM 507 C C . VAL A 1 69 ? -10.167 -11.038 3.369 1.00 94.19 69 VAL A C 1
ATOM 509 O O . VAL A 1 69 ? -9.461 -11.751 2.660 1.00 94.19 69 VAL A O 1
ATOM 512 N N . VAL A 1 70 ? -11.438 -10.787 3.057 1.00 93.88 70 VAL A N 1
ATOM 513 C CA . VAL A 1 70 ? -12.097 -11.323 1.853 1.00 93.88 70 VAL A CA 1
ATOM 514 C C . VAL A 1 70 ? -11.545 -10.693 0.571 1.00 93.88 70 VAL A C 1
ATOM 516 O O . VAL A 1 70 ? -11.414 -11.377 -0.443 1.00 93.88 70 VAL A O 1
ATOM 519 N N . LEU A 1 71 ? -11.187 -9.408 0.603 1.00 94.62 71 LEU A N 1
ATOM 520 C CA . LEU A 1 71 ? -10.589 -8.711 -0.537 1.00 94.62 71 LEU A CA 1
ATOM 521 C C . LEU A 1 71 ? -9.111 -9.062 -0.747 1.00 94.62 71 LEU A C 1
ATOM 523 O O . LEU A 1 71 ? -8.625 -8.953 -1.872 1.00 94.62 71 LEU A O 1
ATOM 527 N N . MET A 1 72 ? -8.405 -9.538 0.282 1.00 93.12 72 MET A N 1
ATOM 528 C CA . MET A 1 72 ? -7.005 -9.967 0.190 1.00 93.12 72 MET A CA 1
ATOM 529 C C . MET A 1 72 ? -6.726 -10.929 -0.988 1.00 93.12 72 MET A C 1
ATOM 531 O O . MET A 1 72 ? -5.846 -10.613 -1.793 1.00 93.12 72 MET A O 1
ATOM 535 N N . PRO A 1 73 ? -7.441 -12.062 -1.173 1.00 95.06 73 PRO A N 1
ATOM 536 C CA . PRO A 1 73 ? -7.216 -12.942 -2.323 1.00 95.06 73 PRO A CA 1
ATOM 537 C C . PRO A 1 73 ? -7.529 -12.264 -3.663 1.00 95.06 73 PRO A C 1
ATOM 539 O O . PRO A 1 73 ? -6.845 -12.523 -4.651 1.00 95.06 73 PRO A O 1
ATOM 542 N N . VAL A 1 74 ? -8.520 -11.370 -3.710 1.00 94.31 74 VAL A N 1
ATOM 543 C CA . VAL A 1 74 ? -8.888 -10.644 -4.934 1.00 94.31 74 VAL A CA 1
ATOM 544 C C . VAL A 1 74 ? -7.758 -9.702 -5.353 1.00 94.31 74 VAL A C 1
ATOM 546 O O . VAL A 1 74 ? -7.292 -9.764 -6.490 1.00 94.31 74 VAL A O 1
ATOM 549 N N . PHE A 1 75 ? -7.255 -8.887 -4.423 1.00 92.88 75 PHE A N 1
ATOM 550 C CA . PHE A 1 75 ? -6.132 -7.980 -4.672 1.00 92.88 75 PHE A CA 1
ATOM 551 C C . PHE A 1 75 ? -4.826 -8.717 -4.958 1.00 92.88 75 PHE A C 1
ATOM 553 O O . PHE A 1 75 ? -4.037 -8.251 -5.777 1.00 92.88 75 PHE A O 1
ATOM 560 N N . PHE A 1 76 ? -4.614 -9.887 -4.353 1.00 92.56 76 PHE A N 1
ATOM 561 C CA . PHE A 1 76 ? -3.484 -10.744 -4.691 1.00 92.56 76 PHE A CA 1
ATOM 562 C C . PHE A 1 76 ? -3.534 -11.184 -6.160 1.00 92.56 76 PHE A C 1
ATOM 564 O O . PHE A 1 76 ? -2.551 -11.027 -6.883 1.00 92.56 76 PHE A O 1
ATOM 571 N N . VAL A 1 77 ? -4.688 -11.669 -6.636 1.00 95.00 77 VAL A N 1
ATOM 572 C CA . VAL A 1 77 ? -4.859 -12.067 -8.044 1.00 95.00 77 VAL A CA 1
ATOM 573 C C . VAL A 1 77 ? -4.686 -10.869 -8.981 1.00 95.00 77 VAL A C 1
ATOM 575 O O . VAL A 1 77 ? -3.974 -10.981 -9.977 1.00 95.00 77 VAL A O 1
ATOM 578 N N . ILE A 1 78 ? -5.270 -9.712 -8.652 1.00 92.69 78 ILE A N 1
ATOM 579 C CA . ILE A 1 78 ? -5.101 -8.474 -9.431 1.00 92.69 78 ILE A CA 1
ATOM 580 C C . ILE A 1 78 ? -3.621 -8.075 -9.506 1.00 92.69 78 ILE A C 1
ATOM 582 O O . ILE A 1 78 ? -3.124 -7.778 -10.591 1.00 92.69 78 ILE A O 1
ATOM 586 N N . GLY A 1 79 ? -2.899 -8.121 -8.384 1.00 90.12 79 GLY A N 1
ATOM 587 C CA . GLY A 1 79 ? -1.471 -7.815 -8.323 1.00 90.12 79 GLY A CA 1
ATOM 588 C C . GLY A 1 79 ? -0.626 -8.759 -9.182 1.00 90.12 79 GLY 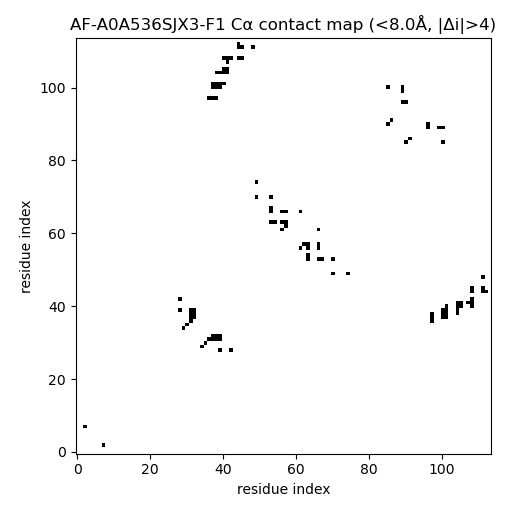A C 1
ATOM 589 O O . GLY A 1 79 ? 0.232 -8.303 -9.937 1.00 90.12 79 GLY A O 1
ATOM 590 N N . VAL A 1 80 ? -0.915 -10.065 -9.143 1.00 90.94 80 VAL A N 1
ATOM 591 C CA . VAL A 1 80 ? -0.251 -11.065 -9.998 1.00 90.94 80 VAL A CA 1
ATOM 592 C C . VAL A 1 80 ? -0.515 -10.790 -11.480 1.00 90.94 80 VAL A C 1
ATOM 594 O O . VAL A 1 80 ? 0.408 -10.874 -12.292 1.00 90.94 80 VAL A O 1
ATOM 597 N N . LEU A 1 81 ? -1.751 -10.444 -11.851 1.00 91.81 81 LEU A N 1
ATOM 598 C CA . LEU A 1 81 ? -2.102 -10.107 -13.233 1.00 91.81 81 LEU A CA 1
ATOM 599 C C . LEU A 1 81 ? -1.393 -8.834 -13.707 1.00 91.81 81 LEU A C 1
ATOM 601 O O . LEU A 1 81 ? -0.847 -8.828 -14.811 1.00 91.81 81 LEU A O 1
ATOM 605 N N . LEU A 1 82 ? -1.348 -7.794 -12.869 1.00 88.94 82 LEU A N 1
ATOM 606 C CA . LEU A 1 82 ? -0.622 -6.551 -13.141 1.00 88.94 82 LEU A CA 1
ATOM 607 C C . LEU A 1 82 ? 0.866 -6.815 -13.380 1.00 88.94 82 LEU A C 1
ATOM 609 O O . LEU A 1 82 ? 1.405 -6.389 -14.402 1.00 88.94 82 LEU A O 1
ATOM 613 N N . TYR A 1 83 ? 1.512 -7.565 -12.483 1.00 87.38 83 TYR A N 1
ATOM 614 C CA . TYR A 1 83 ? 2.924 -7.917 -12.627 1.00 87.38 83 TYR A CA 1
ATOM 615 C C . TYR A 1 83 ? 3.175 -8.742 -13.892 1.00 87.38 83 TYR A C 1
ATOM 617 O O . TYR A 1 83 ? 4.090 -8.449 -14.656 1.00 87.38 83 TYR A O 1
ATOM 625 N N . ARG A 1 84 ? 2.333 -9.741 -14.171 1.00 86.44 84 ARG A N 1
ATOM 626 C CA . ARG A 1 84 ? 2.482 -10.586 -15.360 1.00 86.44 84 ARG A CA 1
ATOM 627 C C . ARG A 1 84 ? 2.311 -9.796 -16.659 1.00 86.44 84 ARG A C 1
ATOM 629 O O . ARG A 1 84 ? 3.046 -10.032 -17.615 1.00 86.44 84 ARG A O 1
ATOM 636 N N . PHE A 1 85 ? 1.368 -8.856 -16.697 1.00 86.50 85 PHE A N 1
ATOM 637 C CA . PHE A 1 85 ? 1.180 -7.973 -17.847 1.00 86.50 85 PHE A CA 1
ATOM 638 C C . PHE A 1 85 ? 2.382 -7.045 -18.050 1.00 86.50 85 PHE A C 1
ATOM 640 O O . PHE A 1 85 ? 2.855 -6.882 -19.178 1.00 86.50 85 PHE A O 1
ATOM 647 N N . TYR A 1 86 ? 2.902 -6.482 -16.957 1.00 84.94 86 TYR A N 1
ATOM 648 C CA . TYR A 1 86 ? 4.119 -5.678 -16.961 1.00 84.94 86 TYR A CA 1
ATOM 649 C C . TYR A 1 86 ? 5.324 -6.476 -17.492 1.00 84.94 86 TYR A C 1
ATOM 651 O O . TYR A 1 86 ? 6.001 -6.024 -18.419 1.00 84.94 86 TYR A O 1
ATOM 659 N N . TYR A 1 87 ? 5.530 -7.690 -16.976 1.00 82.75 87 TYR A N 1
ATOM 660 C CA . TYR A 1 87 ? 6.626 -8.581 -17.352 1.00 82.75 87 TYR A CA 1
ATOM 661 C C . TYR A 1 87 ? 6.627 -8.908 -18.855 1.00 82.75 87 TYR A C 1
ATOM 663 O O . TYR A 1 87 ? 7.626 -8.707 -19.550 1.00 82.75 87 TYR A O 1
ATOM 671 N N . GLU A 1 88 ? 5.486 -9.361 -19.388 1.00 81.62 88 GLU A N 1
ATOM 672 C CA . GLU A 1 88 ? 5.359 -9.717 -20.808 1.00 81.62 88 GLU A CA 1
ATOM 673 C C . GLU A 1 88 ? 5.527 -8.509 -21.742 1.00 81.62 88 GLU A C 1
ATOM 675 O O . GLU A 1 88 ? 6.052 -8.644 -22.851 1.00 81.62 88 GLU A O 1
ATOM 680 N N . SER A 1 89 ? 5.095 -7.325 -21.302 1.00 76.81 89 SER A N 1
ATOM 681 C CA . SER A 1 89 ? 5.081 -6.121 -22.139 1.00 76.81 89 SER A CA 1
ATOM 682 C C . SER A 1 89 ? 6.421 -5.384 -22.156 1.00 76.81 89 SER A C 1
ATOM 684 O O . SER A 1 89 ? 6.847 -4.913 -23.215 1.00 76.81 89 SER A O 1
ATOM 686 N N . PHE A 1 90 ? 7.090 -5.277 -21.005 1.00 72.69 90 PHE A N 1
ATOM 687 C CA . PHE A 1 90 ? 8.228 -4.371 -20.823 1.00 72.69 90 PHE A CA 1
ATOM 688 C C . PHE A 1 90 ? 9.525 -5.096 -20.477 1.00 72.69 90 PHE A C 1
ATOM 690 O O . PHE A 1 90 ? 10.548 -4.836 -21.110 1.00 72.69 90 PHE A O 1
ATOM 697 N N . GLU A 1 91 ? 9.485 -6.039 -19.537 1.00 68.12 91 GLU A N 1
ATOM 698 C CA . GLU A 1 91 ? 10.687 -6.713 -19.030 1.00 68.12 91 GLU A CA 1
ATOM 699 C C . GLU A 1 91 ? 11.298 -7.658 -20.076 1.00 68.12 91 GLU A C 1
ATOM 701 O O . GLU A 1 91 ? 12.513 -7.742 -20.244 1.00 68.12 91 GLU A O 1
ATOM 706 N N . ARG A 1 92 ? 10.450 -8.281 -20.898 1.00 66.62 92 ARG A N 1
ATOM 707 C CA . ARG A 1 92 ? 10.869 -9.197 -21.965 1.00 66.62 92 ARG A CA 1
ATOM 708 C C . ARG A 1 92 ? 11.516 -8.509 -23.186 1.00 66.62 92 ARG A C 1
ATOM 710 O O . ARG A 1 92 ? 12.028 -9.206 -24.061 1.00 66.62 92 ARG A O 1
ATOM 717 N N . ARG A 1 93 ? 11.480 -7.168 -23.298 1.00 62.28 93 ARG A N 1
ATOM 718 C CA . ARG A 1 93 ? 11.837 -6.416 -24.530 1.00 62.28 93 ARG A CA 1
ATOM 719 C C . ARG A 1 93 ? 13.041 -5.454 -24.433 1.00 62.28 93 ARG A C 1
ATOM 721 O O . ARG A 1 93 ? 13.307 -4.770 -25.421 1.00 62.28 93 ARG A O 1
ATOM 728 N N . GLY A 1 94 ? 13.810 -5.429 -23.338 1.00 59.53 94 GLY A N 1
ATOM 729 C CA . GLY A 1 94 ? 15.165 -4.836 -23.321 1.00 59.53 94 GLY A CA 1
ATOM 730 C C . GLY A 1 94 ? 15.449 -3.720 -22.299 1.00 59.53 94 GLY A C 1
ATOM 731 O O . GLY A 1 94 ? 14.605 -3.352 -21.490 1.00 59.53 94 GLY A O 1
ATOM 732 N N . THR A 1 95 ? 16.676 -3.187 -22.380 1.00 60.72 95 THR A N 1
ATOM 733 C CA . THR A 1 95 ? 17.483 -2.419 -21.397 1.00 60.72 95 THR A CA 1
ATOM 734 C C . THR A 1 95 ? 16.874 -1.133 -20.793 1.00 60.72 95 THR A C 1
ATOM 736 O O . THR A 1 95 ? 17.455 -0.569 -19.874 1.00 60.72 95 THR A O 1
ATOM 739 N N . GLU A 1 96 ? 15.695 -0.675 -21.230 1.00 68.94 96 GLU A N 1
ATOM 740 C CA . GLU A 1 96 ? 15.004 0.529 -20.706 1.00 68.94 96 GLU A CA 1
ATOM 741 C C . GLU A 1 96 ? 13.795 0.195 -19.804 1.00 68.94 96 GLU A C 1
ATOM 743 O O . GLU A 1 96 ? 12.818 0.949 -19.742 1.00 68.94 96 GLU A O 1
ATOM 748 N N . ALA A 1 97 ? 13.820 -0.958 -19.132 1.00 70.00 97 ALA A N 1
ATOM 749 C CA . ALA A 1 97 ? 12.679 -1.475 -18.374 1.00 70.00 97 ALA A CA 1
ATOM 750 C C . ALA A 1 97 ? 12.187 -0.500 -17.285 1.00 70.00 97 ALA A C 1
ATOM 752 O O . ALA A 1 97 ? 10.983 -0.285 -17.157 1.00 70.00 97 ALA A O 1
ATOM 753 N N . ALA A 1 98 ? 13.104 0.170 -16.578 1.00 72.44 98 ALA A N 1
ATOM 754 C CA . ALA A 1 98 ? 12.766 1.091 -15.494 1.00 72.44 98 ALA A CA 1
ATOM 755 C C . ALA A 1 98 ? 11.946 2.310 -15.962 1.00 72.44 98 ALA A C 1
ATOM 757 O O . ALA A 1 98 ? 10.903 2.615 -15.387 1.00 72.44 98 ALA A O 1
ATOM 758 N N . VAL A 1 99 ? 12.362 2.992 -17.038 1.00 78.31 99 VAL A N 1
ATOM 759 C CA . VAL A 1 99 ? 11.669 4.201 -17.533 1.00 78.31 99 VAL A CA 1
ATOM 760 C C . VAL A 1 99 ? 10.285 3.855 -18.086 1.00 78.31 99 VAL A C 1
ATOM 762 O O . VAL A 1 99 ? 9.312 4.572 -17.848 1.00 78.31 99 VAL A O 1
ATOM 765 N N . ARG A 1 100 ? 10.168 2.725 -18.793 1.00 81.19 100 ARG A N 1
ATOM 766 C CA . ARG A 1 100 ? 8.884 2.258 -19.335 1.00 81.19 100 ARG A CA 1
ATOM 767 C C . ARG A 1 100 ? 7.948 1.760 -18.238 1.00 81.19 100 ARG A C 1
ATOM 769 O O . ARG A 1 100 ? 6.753 2.039 -18.298 1.00 81.19 100 ARG A O 1
ATOM 776 N N . GLY A 1 101 ? 8.487 1.084 -17.225 1.00 82.56 101 GLY A N 1
ATOM 777 C CA . GLY A 1 101 ? 7.731 0.684 -16.045 1.00 82.56 101 GLY A CA 1
ATOM 778 C C . GLY A 1 101 ? 7.204 1.873 -15.269 1.00 82.56 101 GLY A C 1
ATOM 779 O O . GLY A 1 101 ? 6.029 1.886 -14.916 1.00 82.56 101 GLY A O 1
ATOM 780 N N . LEU A 1 102 ? 8.016 2.917 -15.111 1.00 86.00 102 LEU A N 1
ATOM 781 C CA . LEU A 1 102 ? 7.582 4.156 -14.479 1.00 86.00 102 LEU A CA 1
ATOM 782 C C . LEU A 1 102 ? 6.371 4.747 -15.216 1.00 86.00 102 LEU A C 1
ATOM 784 O O . LEU A 1 102 ? 5.341 4.989 -14.595 1.00 86.00 102 LEU A O 1
ATOM 788 N N . ALA A 1 103 ? 6.454 4.901 -16.543 1.00 88.00 103 ALA A N 1
ATOM 789 C CA . ALA A 1 103 ? 5.346 5.411 -17.354 1.00 88.00 103 ALA A CA 1
ATOM 790 C C . ALA A 1 103 ? 4.082 4.535 -17.256 1.00 88.00 103 ALA A C 1
ATOM 792 O O . ALA A 1 103 ? 2.974 5.060 -17.156 1.00 88.00 103 ALA 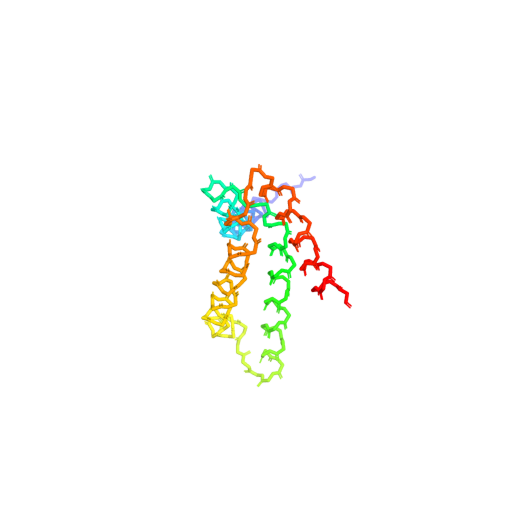A O 1
ATOM 793 N N . PHE A 1 104 ? 4.241 3.208 -17.240 1.00 88.88 104 PHE A N 1
ATOM 794 C CA . PHE A 1 104 ? 3.133 2.268 -17.074 1.00 88.88 104 PHE A CA 1
ATOM 795 C C . PHE A 1 104 ? 2.443 2.423 -15.714 1.00 88.88 104 PHE A C 1
ATOM 797 O O . PHE A 1 104 ? 1.229 2.615 -15.668 1.00 88.88 104 PHE A O 1
ATOM 804 N N . PHE A 1 105 ? 3.195 2.389 -14.609 1.00 90.44 105 PHE A N 1
ATOM 805 C CA . PHE A 1 105 ? 2.619 2.512 -13.268 1.00 90.44 105 PHE A CA 1
ATOM 806 C C . PHE A 1 105 ? 2.050 3.907 -13.003 1.00 90.44 105 PHE A C 1
ATOM 808 O O . PHE A 1 105 ? 1.031 4.009 -12.329 1.00 90.44 105 PHE A O 1
ATOM 815 N N . PHE A 1 106 ? 2.618 4.969 -13.578 1.00 90.56 106 PHE A N 1
ATOM 816 C CA . PHE A 1 106 ? 1.965 6.281 -13.570 1.00 90.56 106 PHE A CA 1
ATOM 817 C C . PHE A 1 106 ? 0.624 6.254 -14.305 1.00 90.56 106 PHE A C 1
ATOM 819 O O . PHE A 1 106 ? -0.360 6.767 -13.785 1.00 90.56 106 PHE A O 1
ATOM 826 N N . GLY A 1 107 ? 0.557 5.622 -15.481 1.00 90.75 107 GLY A N 1
ATOM 827 C CA . GLY A 1 107 ? -0.703 5.443 -16.205 1.00 90.75 107 GLY A CA 1
ATOM 828 C C . GLY A 1 107 ? -1.750 4.692 -15.379 1.00 90.75 107 GLY A C 1
ATOM 829 O O . GLY A 1 107 ? -2.893 5.128 -15.299 1.00 90.75 107 GLY A O 1
ATOM 830 N N . VAL A 1 108 ? -1.351 3.605 -14.709 1.00 91.62 108 VAL A N 1
ATOM 831 C CA . VAL A 1 108 ? -2.231 2.853 -13.798 1.00 91.62 108 VAL A CA 1
ATOM 832 C C . VAL A 1 108 ? -2.690 3.719 -12.624 1.00 91.62 108 VAL A C 1
ATOM 834 O O . VAL A 1 108 ? -3.874 3.710 -12.306 1.00 91.62 108 VAL A O 1
ATOM 837 N N . ALA A 1 109 ? -1.787 4.485 -12.005 1.00 92.56 109 ALA A N 1
ATOM 838 C CA . ALA A 1 109 ? -2.133 5.389 -10.911 1.00 92.56 109 ALA A CA 1
ATOM 839 C C . ALA A 1 109 ? -3.185 6.419 -11.347 1.00 92.56 109 ALA A C 1
ATOM 841 O O . ALA A 1 109 ? -4.212 6.545 -10.690 1.00 92.56 109 ALA A O 1
ATOM 842 N N . PHE A 1 110 ? -2.994 7.069 -12.500 1.00 92.69 110 PHE A N 1
ATOM 843 C CA . PHE A 1 110 ? -3.961 8.032 -13.032 1.00 92.69 110 PHE A CA 1
ATOM 844 C C . PHE A 1 110 ? -5.323 7.411 -13.348 1.00 92.69 110 PHE A C 1
ATOM 846 O O . PHE A 1 110 ? -6.339 8.042 -13.091 1.00 92.69 110 PHE A O 1
ATOM 853 N N . ILE A 1 111 ? -5.365 6.183 -13.877 1.00 92.94 111 ILE A N 1
ATOM 854 C CA . ILE A 1 111 ? -6.632 5.473 -14.132 1.00 92.94 111 ILE A CA 1
ATOM 855 C C . ILE A 1 111 ? -7.388 5.182 -12.827 1.00 92.94 111 ILE A C 1
ATOM 857 O O . ILE A 1 111 ? -8.609 5.098 -12.840 1.00 92.94 111 ILE A O 1
ATOM 861 N N . ILE A 1 112 ? -6.676 4.984 -11.716 1.00 92.25 112 ILE A N 1
ATOM 862 C CA . ILE A 1 112 ? -7.293 4.736 -10.407 1.00 92.25 112 ILE A CA 1
ATOM 863 C C . ILE A 1 112 ? -7.729 6.048 -9.738 1.00 92.25 112 ILE A C 1
ATOM 865 O O . ILE A 1 112 ? -8.740 6.065 -9.040 1.00 92.25 112 ILE A O 1
ATOM 869 N N . GLU A 1 113 ? -6.955 7.121 -9.901 1.00 88.12 113 GLU A N 1
ATOM 870 C CA . GLU A 1 113 ? -7.201 8.411 -9.244 1.00 88.12 113 GLU A CA 1
ATOM 871 C C . GLU A 1 113 ? -8.310 9.257 -9.894 1.00 88.12 113 GLU A C 1
ATOM 873 O O . GLU A 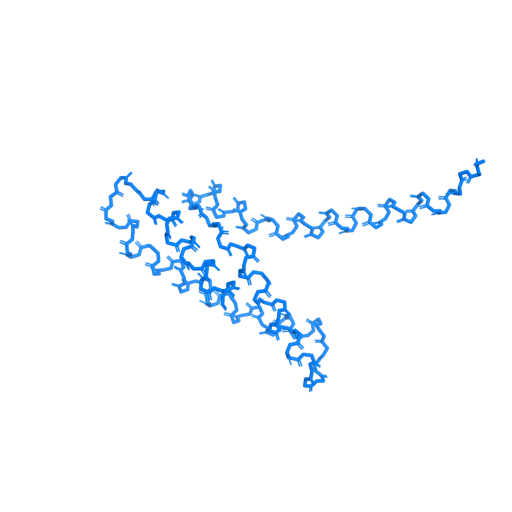1 113 ? -8.900 10.088 -9.201 1.00 88.12 113 GLU A O 1
ATOM 878 N N . ILE A 1 114 ? -8.567 9.083 -11.196 1.00 83.06 114 ILE A N 1
ATOM 879 C CA . ILE A 1 114 ? -9.501 9.895 -12.005 1.00 83.06 114 ILE A CA 1
ATOM 880 C C . ILE A 1 114 ? -10.819 9.151 -12.220 1.00 83.06 114 ILE A C 1
ATOM 882 O O . ILE A 1 114 ? -11.880 9.790 -12.031 1.00 83.06 114 ILE A O 1
#

Secondary structure (DSSP, 8-state):
----HHHHHHHHHHHHHHHHHHHHHHHHHHHHHHHH----TTHHHHHHHHHHHHHHHHHTT--HHHHHHHHHHHHHHHHHHHHHHHHHHTGGG-S-HHHHHHHHHHHHHHHHH-

pLDDT: mean 88.05, std 9.24, range [52.56, 97.69]

Foldseek 3Di:
DDPDVVVVVVCVVVVVVVVVVVVVLCVVVCCCCVVVVFNLVLSVLLVVVLQVQLVVVVVVVDDSVVSSVVCVVVSVVVVVVVVVVLCVPQVVPDDCSHVVSVVVNVVVNVVSVD